Protein AF-A0A3N8HCD7-F1 (afdb_monomer_lite)

pLDDT: mean 92.3, std 6.22, range [58.16, 97.44]

Structure (mmCIF, N/CA/C/O backbone):
data_AF-A0A3N8HCD7-F1
#
_entry.id   AF-A0A3N8HCD7-F1
#
loop_
_atom_site.group_PDB
_atom_site.id
_atom_site.type_symbol
_atom_site.label_atom_id
_atom_site.label_alt_id
_atom_site.label_comp_id
_atom_site.label_asym_id
_atom_site.label_entity_id
_atom_site.label_seq_id
_atom_site.pdbx_PDB_ins_code
_atom_site.Cartn_x
_atom_site.Cartn_y
_atom_site.Cartn_z
_atom_site.occupancy
_atom_site.B_iso_or_equiv
_atom_site.auth_seq_id
_atom_site.auth_comp_id
_atom_site.auth_asym_id
_atom_site.auth_atom_id
_atom_site.pdbx_PDB_model_num
ATOM 1 N N . MET A 1 1 ? -9.282 0.370 -5.313 1.00 87.81 1 MET A N 1
ATOM 2 C CA . MET A 1 1 ? -8.509 1.129 -6.329 1.00 87.81 1 MET A CA 1
ATOM 3 C C . MET A 1 1 ? -7.403 0.245 -6.887 1.00 87.81 1 MET A C 1
ATOM 5 O O . MET A 1 1 ? -6.666 -0.337 -6.108 1.00 87.81 1 MET A O 1
ATOM 9 N N . ASN A 1 2 ? -7.287 0.133 -8.211 1.00 94.38 2 ASN A N 1
ATOM 10 C CA . ASN A 1 2 ? -6.217 -0.638 -8.859 1.00 94.38 2 ASN A CA 1
ATOM 11 C C . ASN A 1 2 ? -4.933 0.205 -8.962 1.00 94.38 2 ASN A C 1
ATOM 13 O O . ASN A 1 2 ? -5.025 1.383 -9.307 1.00 94.38 2 ASN A O 1
ATOM 17 N N . ILE A 1 3 ? -3.771 -0.389 -8.689 1.00 94.62 3 ILE A N 1
ATOM 18 C CA . ILE A 1 3 ? -2.458 0.264 -8.733 1.00 94.62 3 ILE A CA 1
ATOM 19 C C . ILE A 1 3 ? -1.613 -0.442 -9.793 1.00 94.62 3 ILE A C 1
ATOM 21 O O . ILE A 1 3 ? -1.190 -1.582 -9.613 1.00 94.62 3 ILE A O 1
ATOM 25 N N . LYS A 1 4 ? -1.377 0.231 -10.924 1.00 93.25 4 LYS A N 1
ATOM 26 C CA . LYS A 1 4 ? -0.562 -0.308 -12.027 1.00 93.25 4 LYS A CA 1
ATOM 27 C C . LYS A 1 4 ? 0.777 0.396 -12.146 1.00 93.25 4 LYS A C 1
ATOM 29 O O . LYS A 1 4 ? 1.772 -0.226 -12.510 1.00 93.25 4 LYS A O 1
ATOM 34 N N . HIS A 1 5 ? 0.795 1.691 -11.859 1.00 95.38 5 HIS A N 1
ATOM 35 C CA . HIS A 1 5 ? 1.976 2.531 -11.955 1.00 95.38 5 HIS A CA 1
ATOM 36 C C . HIS A 1 5 ? 2.230 3.263 -10.639 1.00 95.38 5 HIS A C 1
ATOM 38 O O . HIS A 1 5 ? 1.331 3.453 -9.823 1.00 95.38 5 HIS A O 1
ATOM 44 N N . VAL A 1 6 ? 3.462 3.743 -10.455 1.00 96.12 6 VAL A N 1
ATOM 45 C CA . VAL A 1 6 ? 3.856 4.522 -9.267 1.00 96.12 6 VAL A CA 1
ATOM 46 C C . VAL A 1 6 ? 2.964 5.745 -9.052 1.00 96.12 6 VAL A C 1
ATOM 48 O O . VAL A 1 6 ? 2.694 6.117 -7.914 1.00 96.12 6 VAL A O 1
ATOM 51 N N . PHE A 1 7 ? 2.469 6.347 -10.134 1.00 96.12 7 PHE A N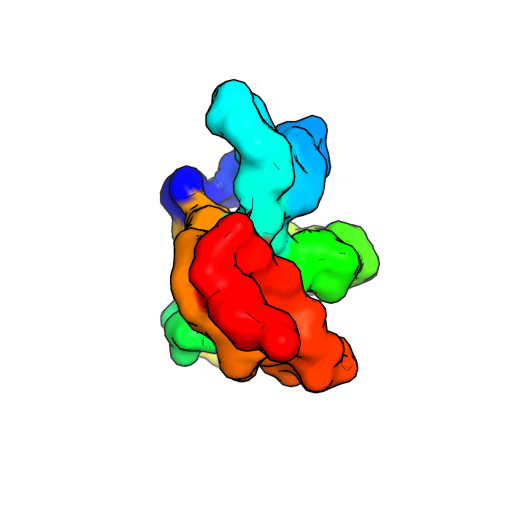 1
ATOM 52 C CA . PHE A 1 7 ? 1.507 7.443 -10.057 1.00 96.12 7 PHE A CA 1
ATOM 53 C C . PHE A 1 7 ? 0.229 7.049 -9.300 1.00 96.12 7 PHE A C 1
ATOM 55 O O . PHE A 1 7 ? -0.237 7.816 -8.461 1.00 96.12 7 PHE A O 1
ATOM 62 N N . ASP A 1 8 ? -0.297 5.844 -9.537 1.00 96.50 8 ASP A N 1
ATOM 63 C CA . ASP A 1 8 ? -1.495 5.350 -8.853 1.00 96.50 8 ASP A CA 1
ATOM 64 C C . ASP A 1 8 ? -1.228 5.155 -7.358 1.00 96.50 8 ASP A C 1
ATOM 66 O O . ASP A 1 8 ? -2.051 5.536 -6.528 1.00 96.50 8 ASP A O 1
ATOM 70 N N . PHE A 1 9 ? -0.056 4.611 -7.013 1.00 96.31 9 PHE A N 1
ATOM 71 C CA . PHE A 1 9 ? 0.354 4.424 -5.622 1.00 96.31 9 PHE A CA 1
ATOM 72 C C . PHE A 1 9 ? 0.525 5.758 -4.888 1.00 96.31 9 PHE A C 1
ATOM 74 O O . PHE A 1 9 ? 0.014 5.923 -3.786 1.00 96.31 9 PHE A O 1
ATOM 81 N N . ASN A 1 10 ? 1.181 6.741 -5.509 1.00 96.06 10 ASN A N 1
ATOM 82 C CA . ASN A 1 10 ? 1.318 8.069 -4.911 1.00 96.06 10 ASN A CA 1
ATOM 83 C C . ASN A 1 10 ? -0.051 8.734 -4.714 1.00 96.06 10 ASN A C 1
ATOM 85 O O . ASN A 1 10 ? -0.315 9.260 -3.640 1.00 96.06 10 ASN A O 1
ATOM 89 N N . LYS A 1 11 ? -0.958 8.623 -5.692 1.00 95.12 11 LYS A N 1
ATOM 90 C CA . LYS A 1 11 ? -2.327 9.130 -5.552 1.00 95.12 11 LYS A CA 1
ATOM 91 C C . LYS A 1 11 ? -3.083 8.447 -4.406 1.00 95.12 11 LYS A C 1
ATOM 93 O O . LYS A 1 11 ? -3.831 9.104 -3.689 1.00 95.12 11 LYS A O 1
ATOM 98 N N . ALA A 1 12 ? -2.887 7.142 -4.226 1.00 94.25 12 ALA A N 1
ATOM 99 C CA . ALA A 1 12 ? -3.462 6.409 -3.104 1.00 94.25 12 ALA A CA 1
ATOM 100 C C . ALA A 1 12 ? -2.912 6.908 -1.754 1.00 94.25 12 ALA A C 1
ATOM 102 O O . ALA A 1 12 ? -3.685 7.106 -0.821 1.00 94.25 12 ALA A O 1
ATOM 103 N N . LEU A 1 13 ? -1.607 7.188 -1.662 1.00 94.31 13 LEU A N 1
ATOM 104 C CA . LEU A 1 13 ? -1.012 7.798 -0.467 1.00 94.31 13 LEU A CA 1
ATOM 105 C C . LEU A 1 13 ? -1.539 9.218 -0.203 1.00 94.31 13 LEU A C 1
ATOM 107 O O . LEU A 1 13 ? -1.747 9.581 0.953 1.00 94.31 13 LEU A O 1
ATOM 111 N N . ASP A 1 14 ? -1.786 10.007 -1.248 1.00 93.25 14 ASP A N 1
ATOM 112 C CA . ASP A 1 14 ? -2.315 11.369 -1.113 1.00 93.25 14 ASP A CA 1
ATOM 113 C C . ASP A 1 14 ? -3.772 11.389 -0.622 1.00 93.25 14 ASP A C 1
ATOM 115 O O . ASP A 1 14 ? -4.168 12.307 0.095 1.00 93.25 14 ASP A O 1
ATOM 119 N N . HIS A 1 15 ? -4.573 10.373 -0.968 1.00 90.06 15 HIS A N 1
ATOM 120 C CA . HIS A 1 15 ? -5.936 10.220 -0.444 1.00 90.06 15 HIS A CA 1
ATOM 121 C C . HIS A 1 15 ? -5.966 9.919 1.063 1.00 90.06 15 HIS A C 1
ATOM 123 O O . HIS A 1 15 ? -6.960 10.214 1.725 1.00 90.06 15 HIS A O 1
ATOM 129 N N . GLY A 1 16 ? -4.878 9.376 1.610 1.00 91.19 16 GLY A N 1
ATOM 130 C CA . GLY A 1 16 ? -4.762 9.051 3.024 1.00 91.19 16 GLY A CA 1
ATOM 131 C C . GLY A 1 16 ? -5.314 7.668 3.402 1.00 91.19 16 GLY A C 1
ATOM 132 O O . GLY A 1 16 ? -5.788 6.916 2.550 1.00 91.19 16 GLY A O 1
ATOM 133 N N . PRO A 1 17 ? -5.235 7.316 4.699 1.00 92.00 17 PRO A N 1
ATOM 134 C CA . PRO A 1 17 ? -5.608 5.994 5.209 1.00 92.00 17 PRO A CA 1
ATOM 135 C C . PRO A 1 17 ? -7.119 5.744 5.274 1.00 92.00 17 PRO A C 1
ATOM 137 O O . PRO A 1 17 ? -7.520 4.623 5.568 1.00 92.00 17 PRO A O 1
ATOM 140 N N . TYR A 1 18 ? -7.948 6.757 5.014 1.00 91.06 18 TYR A N 1
ATOM 141 C CA . TYR A 1 18 ? -9.400 6.669 5.124 1.00 91.06 18 TYR A CA 1
ATOM 142 C C . TYR A 1 18 ? -10.075 7.106 3.827 1.00 91.06 18 TYR A C 1
ATOM 144 O O . TYR A 1 18 ? -9.616 8.023 3.146 1.00 91.06 18 TYR A O 1
ATOM 152 N N . THR A 1 19 ? -11.190 6.468 3.484 1.00 88.69 19 THR A N 1
ATOM 153 C CA . THR A 1 19 ? -11.952 6.807 2.276 1.00 88.69 19 THR A CA 1
ATOM 154 C C . THR A 1 19 ? -12.759 8.095 2.396 1.00 88.69 19 THR A C 1
ATOM 156 O O . THR A 1 19 ? -13.187 8.509 3.472 1.00 88.69 19 THR A O 1
ATOM 159 N N . TRP A 1 20 ? -13.049 8.701 1.244 1.00 77.62 20 TRP A N 1
ATOM 160 C CA . TRP A 1 20 ? -14.012 9.789 1.117 1.00 77.62 20 TRP A CA 1
ATOM 161 C C . TRP A 1 20 ? -15.044 9.471 0.023 1.00 77.62 20 TRP A C 1
ATOM 163 O O . TRP A 1 20 ? -14.631 9.144 -1.094 1.00 77.62 20 TRP A O 1
ATOM 173 N N . PRO A 1 21 ? -16.360 9.620 0.282 1.00 80.50 21 PRO A N 1
ATOM 174 C CA . PRO A 1 21 ? -17.008 9.914 1.568 1.00 80.50 21 PRO A CA 1
ATOM 175 C C . PRO A 1 21 ? -17.107 8.667 2.471 1.00 80.50 21 PRO A C 1
ATOM 177 O O . PRO A 1 21 ? -17.246 7.558 1.968 1.00 80.50 21 PRO A O 1
ATOM 180 N N . GLY A 1 22 ? -17.081 8.853 3.796 1.00 79.12 22 GLY A N 1
ATOM 181 C CA . GLY A 1 22 ? -17.372 7.788 4.772 1.00 79.12 22 GLY A CA 1
ATOM 182 C C . GLY A 1 22 ? -16.281 7.520 5.811 1.00 79.12 22 GLY A C 1
ATOM 183 O O . GLY A 1 22 ? -16.600 7.070 6.902 1.00 79.12 22 GLY A O 1
ATOM 184 N N . GLY A 1 23 ? -15.021 7.860 5.529 1.00 86.44 23 GLY A N 1
ATOM 185 C CA . GLY A 1 23 ? -13.930 7.737 6.500 1.00 86.44 23 GLY A CA 1
ATOM 186 C C . GLY A 1 23 ? -13.518 6.296 6.812 1.00 86.44 23 GLY A C 1
ATOM 187 O O . GLY A 1 23 ? -12.929 6.058 7.858 1.00 86.44 23 GLY A O 1
ATOM 188 N N . TYR A 1 24 ? -13.823 5.333 5.939 1.00 90.38 24 TYR A N 1
ATOM 189 C CA . TYR A 1 24 ? -13.546 3.918 6.204 1.00 90.38 24 TYR A CA 1
ATOM 190 C C . TYR A 1 24 ? -12.058 3.576 6.063 1.00 90.38 24 TYR A C 1
ATOM 192 O O . TYR A 1 24 ? -11.437 4.099 5.129 1.00 90.38 24 TYR A O 1
ATOM 200 N N . PRO A 1 25 ? -11.504 2.701 6.925 1.00 92.50 25 PRO A N 1
ATOM 201 C CA . PRO A 1 25 ? -10.090 2.336 6.918 1.00 92.50 25 PRO A CA 1
ATOM 202 C C . PRO A 1 25 ? -9.686 1.585 5.643 1.00 92.50 25 PRO A C 1
ATOM 204 O O . PRO A 1 25 ? -10.335 0.625 5.218 1.00 92.50 25 PRO A O 1
ATOM 207 N N . CYS A 1 26 ? -8.586 2.031 5.039 1.00 94.19 26 CYS A N 1
ATOM 208 C CA . CYS A 1 26 ? -8.003 1.456 3.832 1.00 94.19 26 CYS A CA 1
ATOM 209 C C . CYS A 1 26 ? -6.761 0.616 4.137 1.00 94.19 26 CYS A C 1
ATOM 211 O O . CYS A 1 26 ? -5.957 0.936 5.017 1.00 94.19 26 CYS A O 1
ATOM 213 N N . TYR A 1 27 ? -6.532 -0.388 3.299 1.00 95.62 27 TYR A N 1
ATOM 214 C CA . TYR A 1 27 ? -5.313 -1.186 3.274 1.00 95.62 27 TYR A CA 1
ATOM 215 C C . TYR A 1 27 ? -4.834 -1.411 1.839 1.00 95.62 27 TYR A C 1
ATOM 217 O O . TYR A 1 27 ? -5.556 -1.167 0.869 1.00 95.62 27 TYR A O 1
ATOM 225 N N . PHE A 1 28 ? -3.594 -1.864 1.697 1.00 96.94 28 PHE A N 1
ATOM 226 C CA . PHE A 1 28 ? -2.996 -2.216 0.416 1.00 96.94 28 PHE A CA 1
ATOM 227 C C . PHE A 1 28 ? -2.899 -3.730 0.258 1.00 96.94 28 PHE A C 1
ATOM 229 O O . PHE A 1 28 ? -2.676 -4.454 1.225 1.00 96.94 28 PHE A O 1
ATOM 236 N N . ILE A 1 29 ? -3.035 -4.190 -0.982 1.00 96.56 29 ILE A N 1
ATOM 237 C CA . ILE A 1 29 ? -2.890 -5.591 -1.377 1.00 96.56 29 ILE A CA 1
ATOM 238 C C . ILE A 1 29 ? -1.629 -5.711 -2.222 1.00 96.56 29 ILE A C 1
ATOM 240 O O . ILE A 1 29 ? -1.463 -4.981 -3.209 1.00 96.56 29 ILE A O 1
ATOM 244 N N . THR A 1 30 ? -0.752 -6.632 -1.851 1.00 95.81 30 THR A N 1
ATOM 245 C CA . THR A 1 30 ? 0.487 -6.938 -2.571 1.00 95.81 30 THR A CA 1
ATOM 246 C C . THR A 1 30 ? 0.273 -8.048 -3.605 1.00 95.81 30 THR A C 1
ATOM 248 O O . THR A 1 30 ? -0.759 -8.719 -3.649 1.00 95.81 30 THR A O 1
ATOM 251 N N . SER A 1 31 ? 1.219 -8.213 -4.533 1.00 95.00 31 SER A N 1
ATOM 252 C CA . SER A 1 31 ? 1.090 -9.150 -5.658 1.00 95.00 31 SER A CA 1
ATOM 253 C C . SER A 1 31 ? 1.084 -10.626 -5.256 1.00 95.00 31 SER A C 1
ATOM 255 O O . SER A 1 31 ? 0.696 -11.468 -6.059 1.00 95.00 31 SER A O 1
ATOM 257 N N . ASP A 1 32 ? 1.543 -10.925 -4.046 1.00 93.12 32 ASP A N 1
ATOM 258 C CA . ASP A 1 32 ? 1.511 -12.229 -3.379 1.00 93.12 32 ASP A CA 1
ATOM 259 C C . ASP A 1 32 ? 0.230 -12.450 -2.552 1.00 93.12 32 ASP A C 1
ATOM 261 O O . ASP A 1 32 ? 0.139 -13.437 -1.831 1.00 93.12 32 ASP A O 1
ATOM 265 N N . CYS A 1 33 ? -0.778 -11.583 -2.714 1.00 91.75 33 CYS A N 1
ATOM 266 C CA . CYS A 1 33 ? -2.072 -11.636 -2.023 1.00 91.75 33 CYS A CA 1
ATOM 267 C C . CYS A 1 33 ? -2.016 -11.346 -0.515 1.00 91.75 33 CYS A C 1
ATOM 269 O O . CYS A 1 33 ? -2.994 -11.609 0.181 1.00 91.75 33 CYS A O 1
ATOM 271 N N . GLU A 1 34 ? -0.925 -10.755 -0.030 1.00 94.81 34 GLU A N 1
ATOM 272 C CA . GLU A 1 34 ? -0.794 -10.314 1.357 1.00 94.81 34 GLU A CA 1
ATOM 273 C C . GLU A 1 34 ? -1.361 -8.898 1.572 1.00 94.81 34 GLU A C 1
ATOM 275 O O . GLU A 1 34 ? -1.605 -8.124 0.634 1.00 94.81 34 GLU A O 1
ATOM 280 N N . THR A 1 35 ? -1.591 -8.556 2.841 1.00 95.44 35 THR A N 1
ATOM 281 C CA . THR A 1 35 ? -2.164 -7.275 3.270 1.00 95.44 35 THR A CA 1
ATOM 282 C C . THR A 1 35 ? -1.119 -6.373 3.913 1.00 95.44 35 THR A C 1
ATOM 284 O O . THR A 1 35 ? -0.384 -6.765 4.820 1.00 95.44 35 THR A O 1
ATOM 287 N N . LEU A 1 36 ? -1.080 -5.114 3.483 1.00 96.12 36 LEU A N 1
ATOM 288 C CA . LEU A 1 36 ? -0.146 -4.107 3.972 1.00 96.12 36 LEU A CA 1
ATOM 289 C C . LEU A 1 36 ? -0.915 -2.900 4.518 1.00 96.12 36 LEU A C 1
ATOM 291 O O . LEU A 1 36 ? -1.767 -2.325 3.838 1.00 96.12 36 LEU A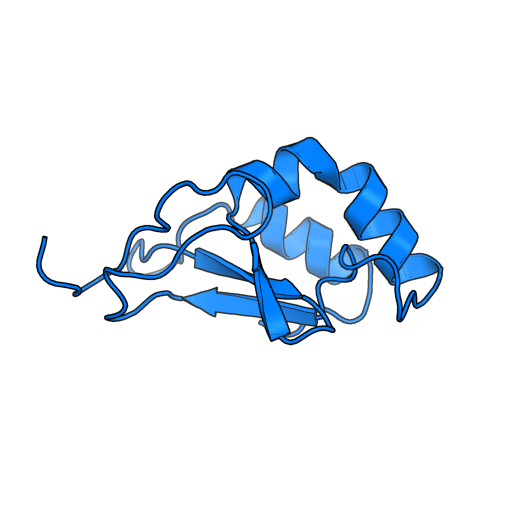 O 1
ATOM 295 N N . SER A 1 37 ? -0.605 -2.492 5.749 1.00 95.62 37 SER A N 1
ATOM 296 C CA . SER A 1 37 ? -1.217 -1.303 6.345 1.00 95.62 37 SER A CA 1
ATOM 297 C C . SER A 1 37 ? -0.749 -0.022 5.655 1.00 95.62 37 SER A C 1
ATOM 299 O O . SER A 1 37 ? 0.348 0.050 5.092 1.00 95.62 37 SER A O 1
ATOM 301 N N . PHE A 1 38 ? -1.565 1.028 5.748 1.00 94.75 38 PHE A N 1
ATOM 302 C CA . PHE A 1 38 ? -1.218 2.333 5.190 1.00 94.75 38 PHE A CA 1
ATOM 303 C C . PHE A 1 38 ? 0.070 2.917 5.797 1.00 94.75 38 PHE A C 1
ATOM 305 O O . PHE A 1 38 ? 0.890 3.487 5.081 1.00 94.75 38 PHE A O 1
ATOM 312 N N . GLU A 1 39 ? 0.274 2.739 7.107 1.00 94.31 39 GLU A N 1
ATOM 313 C CA . GLU A 1 39 ? 1.500 3.140 7.812 1.00 94.31 39 GLU A CA 1
ATOM 314 C C . GLU A 1 39 ? 2.730 2.454 7.198 1.00 94.31 39 GLU A C 1
ATOM 316 O O . GLU A 1 39 ? 3.642 3.135 6.727 1.00 94.31 39 GLU A O 1
ATOM 321 N N . ALA A 1 40 ? 2.705 1.121 7.086 1.00 95.94 40 ALA A N 1
ATOM 322 C CA . ALA A 1 40 ? 3.821 0.349 6.546 1.00 95.94 40 ALA A CA 1
ATOM 323 C C . ALA A 1 40 ? 4.108 0.693 5.077 1.00 95.94 40 ALA A C 1
ATOM 325 O O . ALA A 1 40 ? 5.271 0.809 4.684 1.00 95.94 40 ALA A O 1
ATOM 326 N N . ALA A 1 41 ? 3.064 0.903 4.269 1.00 95.88 41 ALA A N 1
ATOM 327 C CA . ALA A 1 41 ? 3.205 1.316 2.876 1.00 95.88 41 ALA A CA 1
ATOM 328 C C . ALA A 1 41 ? 3.831 2.713 2.741 1.00 95.88 41 ALA A C 1
ATOM 330 O O . ALA A 1 41 ? 4.630 2.947 1.834 1.00 95.88 41 ALA A O 1
ATOM 331 N N . LYS A 1 42 ? 3.492 3.644 3.641 1.00 95.69 42 LYS A N 1
ATOM 332 C CA . LYS A 1 42 ? 4.036 5.007 3.646 1.00 95.69 42 LYS A CA 1
ATOM 333 C C . LYS A 1 42 ? 5.493 5.041 4.105 1.00 95.69 42 LYS A C 1
ATOM 335 O O . LYS A 1 42 ? 6.306 5.710 3.470 1.00 95.69 42 LYS A O 1
ATOM 340 N N . GLU A 1 43 ? 5.827 4.319 5.171 1.00 96.75 43 GLU A N 1
ATOM 341 C CA . GLU A 1 43 ? 7.198 4.213 5.689 1.00 96.75 43 GLU A CA 1
ATOM 342 C C . GLU A 1 43 ? 8.140 3.566 4.669 1.00 96.75 43 GLU A C 1
ATOM 344 O O . GLU A 1 43 ? 9.253 4.042 4.451 1.00 96.75 43 GLU A O 1
ATOM 349 N N . ASN A 1 44 ? 7.657 2.537 3.968 1.00 96.75 44 ASN A N 1
ATOM 350 C CA . ASN A 1 44 ? 8.421 1.786 2.973 1.00 96.75 44 ASN A CA 1
ATOM 351 C C . ASN A 1 44 ? 8.108 2.213 1.530 1.00 96.75 44 ASN A C 1
ATOM 353 O O . ASN A 1 44 ? 8.327 1.452 0.585 1.00 96.75 44 ASN A O 1
ATOM 357 N N . ALA A 1 45 ? 7.622 3.441 1.327 1.00 96.75 45 ALA A N 1
ATOM 358 C CA . ALA A 1 45 ? 7.156 3.897 0.018 1.00 96.75 45 ALA A CA 1
ATOM 359 C C . ALA A 1 45 ? 8.241 3.828 -1.071 1.00 96.75 45 ALA A C 1
ATOM 361 O O . ALA A 1 45 ? 7.914 3.650 -2.240 1.00 96.75 45 ALA A O 1
ATOM 362 N N . GLY A 1 46 ? 9.526 3.953 -0.717 1.00 96.81 46 GLY A N 1
ATOM 363 C CA . GLY A 1 46 ? 10.636 3.737 -1.654 1.00 96.81 46 GLY A CA 1
ATOM 364 C C . GLY A 1 46 ? 10.648 2.318 -2.231 1.00 96.81 46 GLY A C 1
ATOM 365 O O . GLY A 1 46 ? 10.591 2.157 -3.445 1.00 96.81 46 GLY A O 1
ATOM 366 N N . LEU A 1 47 ? 10.602 1.303 -1.362 1.00 96.88 47 LEU A N 1
ATOM 367 C CA . LEU A 1 47 ? 10.613 -0.112 -1.752 1.00 96.88 47 LEU A CA 1
ATOM 368 C C . LEU A 1 47 ? 9.391 -0.484 -2.595 1.00 96.88 47 LEU A C 1
ATOM 370 O O . LEU A 1 47 ? 9.518 -1.171 -3.605 1.00 96.88 47 LEU A O 1
ATOM 374 N N . VAL A 1 48 ? 8.212 0.019 -2.218 1.00 97.00 48 VAL A N 1
ATOM 375 C CA . VAL A 1 48 ? 6.973 -0.209 -2.978 1.00 97.00 48 VAL A CA 1
ATOM 376 C C . VAL A 1 48 ? 7.068 0.407 -4.375 1.00 97.00 48 VAL A C 1
ATOM 378 O O . VAL A 1 48 ? 6.706 -0.234 -5.362 1.00 97.00 48 VAL A O 1
ATOM 381 N N . ARG A 1 49 ? 7.584 1.639 -4.491 1.00 97.44 49 ARG A N 1
ATOM 382 C CA . ARG A 1 49 ? 7.767 2.295 -5.795 1.00 97.44 49 ARG A CA 1
ATOM 383 C C . ARG A 1 49 ? 8.745 1.527 -6.671 1.00 97.44 49 ARG A C 1
ATOM 385 O O . ARG A 1 49 ? 8.421 1.272 -7.829 1.00 97.44 49 ARG A O 1
ATOM 392 N N . ASP A 1 50 ? 9.886 1.133 -6.118 1.00 97.31 50 ASP A N 1
ATOM 393 C CA . ASP A 1 50 ? 10.900 0.370 -6.843 1.00 97.31 50 ASP A CA 1
ATOM 394 C C . ASP A 1 50 ? 10.335 -0.974 -7.320 1.00 97.31 50 ASP A C 1
ATOM 396 O O . ASP A 1 50 ? 10.494 -1.325 -8.489 1.00 97.31 50 ASP A O 1
ATOM 400 N N . ALA A 1 51 ? 9.575 -1.674 -6.473 1.00 96.94 51 ALA A N 1
ATOM 401 C CA . ALA A 1 51 ? 8.910 -2.927 -6.826 1.00 96.94 51 ALA A CA 1
ATOM 402 C C . ALA A 1 51 ? 7.862 -2.756 -7.944 1.00 96.94 51 ALA A C 1
ATOM 404 O O . ALA A 1 51 ? 7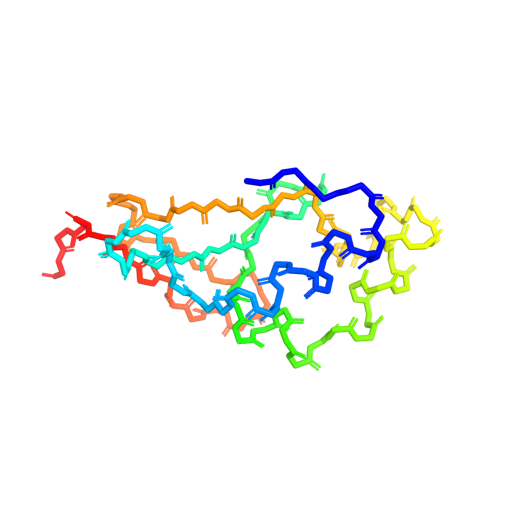.777 -3.590 -8.850 1.00 96.94 51 ALA A O 1
ATOM 405 N N . ILE A 1 52 ? 7.087 -1.664 -7.934 1.00 96.06 52 ILE A N 1
ATOM 406 C CA . ILE A 1 52 ? 6.135 -1.344 -9.011 1.00 96.06 52 ILE A CA 1
ATOM 407 C C . ILE A 1 52 ? 6.880 -1.039 -10.321 1.00 96.06 52 ILE A C 1
ATOM 409 O O . ILE A 1 52 ? 6.498 -1.569 -11.365 1.00 96.06 52 ILE A O 1
ATOM 413 N N . ILE A 1 53 ? 7.947 -0.228 -10.285 1.00 96.38 53 ILE A N 1
ATOM 414 C CA . ILE A 1 53 ? 8.749 0.142 -11.470 1.00 96.38 53 ILE A CA 1
ATOM 415 C C . ILE A 1 53 ? 9.421 -1.088 -12.078 1.00 96.38 53 ILE A C 1
ATOM 417 O O . ILE A 1 53 ? 9.339 -1.306 -13.286 1.00 96.38 53 ILE A O 1
ATOM 421 N N . ALA A 1 54 ? 10.069 -1.897 -11.240 1.00 95.88 54 ALA A N 1
ATOM 422 C CA . ALA A 1 54 ? 10.767 -3.106 -11.657 1.00 95.88 54 ALA A CA 1
ATOM 423 C C . ALA A 1 54 ? 9.811 -4.237 -12.061 1.00 95.88 54 ALA A C 1
ATOM 425 O O . ALA A 1 54 ? 10.261 -5.266 -12.567 1.00 95.88 54 ALA A O 1
ATOM 426 N N . ASN A 1 55 ? 8.500 -4.056 -11.854 1.00 92.50 55 ASN A N 1
ATOM 427 C CA . ASN A 1 55 ? 7.492 -5.095 -12.022 1.00 92.50 55 ASN A CA 1
ATOM 428 C C . ASN A 1 55 ? 7.866 -6.370 -11.244 1.00 92.50 55 ASN A C 1
ATOM 430 O O . ASN A 1 55 ? 7.742 -7.485 -11.759 1.00 92.50 55 ASN A O 1
ATOM 434 N N . ASP A 1 56 ? 8.345 -6.181 -10.014 1.00 92.31 56 ASP A N 1
ATOM 435 C CA . ASP A 1 56 ? 8.845 -7.246 -9.154 1.00 92.31 56 ASP A CA 1
ATOM 436 C C . ASP A 1 56 ? 7.745 -8.275 -8.853 1.00 92.31 56 ASP A C 1
ATOM 438 O O . ASP A 1 56 ? 6.582 -7.937 -8.643 1.00 92.31 56 ASP A O 1
ATOM 442 N N . LYS A 1 57 ? 8.110 -9.555 -8.878 1.00 88.19 57 LYS A N 1
ATOM 443 C CA . LYS A 1 57 ? 7.200 -10.68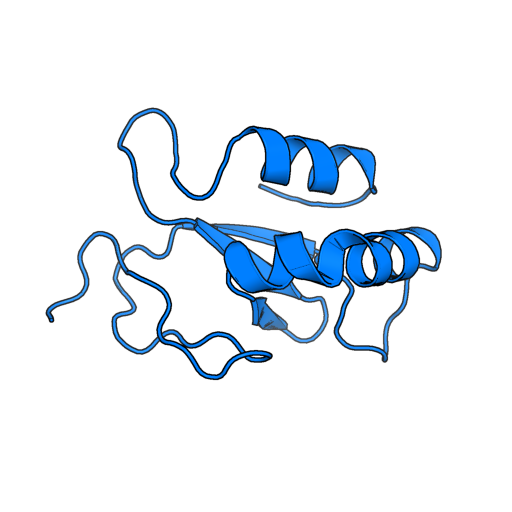6 -8.654 1.00 88.19 57 LYS A CA 1
ATOM 444 C C . LYS A 1 57 ? 7.543 -11.485 -7.401 1.00 88.19 57 LYS A C 1
ATOM 446 O O . LYS A 1 57 ? 6.822 -12.428 -7.091 1.00 88.19 57 LYS A O 1
ATOM 451 N N . HIS A 1 58 ? 8.649 -11.165 -6.730 1.00 88.25 58 HIS A N 1
ATOM 452 C CA . HIS A 1 58 ? 9.228 -12.032 -5.706 1.00 88.25 58 HIS A CA 1
ATOM 453 C C . HIS A 1 58 ? 9.606 -11.305 -4.415 1.00 88.25 58 HIS A C 1
ATOM 455 O O . HIS A 1 58 ? 9.719 -11.961 -3.387 1.00 88.25 58 HIS A O 1
ATOM 461 N N . GLY A 1 59 ? 9.791 -9.983 -4.430 1.00 87.81 59 GLY A N 1
ATOM 462 C CA . GLY A 1 59 ? 10.194 -9.227 -3.242 1.00 87.81 59 GLY A CA 1
ATOM 463 C C . GLY A 1 59 ? 9.064 -8.846 -2.282 1.00 87.81 59 GLY A C 1
ATOM 464 O O . GLY A 1 59 ? 9.349 -8.217 -1.270 1.00 87.81 59 GLY A O 1
ATOM 465 N N . GLY A 1 60 ? 7.800 -9.173 -2.582 1.00 91.94 60 GLY A N 1
ATOM 466 C CA . GLY A 1 60 ? 6.644 -8.942 -1.693 1.00 91.94 60 GLY A CA 1
ATOM 467 C C . GLY A 1 60 ? 6.184 -7.481 -1.558 1.00 91.94 60 GLY A C 1
ATOM 468 O O . GLY A 1 60 ? 5.091 -7.211 -1.080 1.00 91.94 60 GLY A O 1
ATOM 469 N N . TRP A 1 61 ? 6.966 -6.510 -2.036 1.00 96.00 61 TRP A N 1
ATOM 470 C CA . TRP A 1 61 ? 6.640 -5.079 -1.914 1.00 96.00 61 TRP A CA 1
ATOM 471 C C . TRP A 1 61 ? 5.727 -4.535 -3.008 1.00 96.00 61 TRP A C 1
ATOM 473 O O . TRP A 1 61 ? 5.240 -3.405 -2.911 1.00 96.00 61 TRP A O 1
ATOM 483 N N . LYS A 1 62 ? 5.506 -5.297 -4.081 1.00 96.56 62 LYS A N 1
ATOM 484 C CA . LYS A 1 62 ? 4.711 -4.816 -5.205 1.00 96.56 62 LYS A CA 1
ATOM 485 C C . LYS A 1 62 ? 3.235 -4.773 -4.825 1.00 96.56 62 LYS A C 1
ATOM 487 O O . LYS A 1 62 ? 2.546 -5.788 -4.850 1.00 96.56 62 LYS A O 1
ATOM 492 N N . VAL A 1 63 ? 2.739 -3.573 -4.557 1.00 96.50 63 VAL A N 1
ATOM 493 C CA . VAL A 1 63 ? 1.315 -3.303 -4.345 1.00 96.50 63 VAL A CA 1
ATOM 494 C C . VAL A 1 63 ? 0.568 -3.319 -5.680 1.00 96.50 63 VAL A C 1
ATOM 496 O O . VAL A 1 63 ? 1.004 -2.703 -6.653 1.00 96.50 63 VAL A O 1
ATOM 499 N N . ILE A 1 64 ? -0.571 -4.012 -5.714 1.00 96.69 64 ILE A N 1
ATOM 500 C CA . ILE A 1 64 ? -1.445 -4.136 -6.892 1.00 96.69 64 ILE A CA 1
ATOM 501 C C . ILE A 1 64 ? -2.796 -3.439 -6.707 1.00 96.69 64 ILE A C 1
ATOM 503 O O . ILE A 1 64 ? -3.447 -3.084 -7.689 1.00 96.69 64 ILE A O 1
ATOM 507 N N . ALA A 1 65 ? -3.233 -3.217 -5.467 1.00 96.38 65 ALA A N 1
ATOM 508 C CA . ALA A 1 65 ? -4.497 -2.550 -5.185 1.00 96.38 65 ALA A CA 1
ATOM 509 C C . ALA A 1 65 ? -4.513 -1.903 -3.795 1.00 96.38 65 ALA A C 1
ATOM 511 O O . ALA A 1 65 ? -3.713 -2.234 -2.926 1.00 96.38 65 ALA A O 1
ATOM 512 N N . MET A 1 66 ? -5.454 -0.984 -3.604 1.00 95.44 66 MET A N 1
ATOM 513 C CA . MET A 1 66 ? -5.876 -0.455 -2.307 1.00 95.44 66 MET A CA 1
ATOM 514 C C . MET A 1 66 ? -7.361 -0.754 -2.133 1.00 95.44 66 MET A C 1
ATOM 516 O O . MET A 1 66 ? -8.132 -0.467 -3.054 1.00 95.44 66 MET A O 1
ATOM 520 N N . ASP A 1 67 ? -7.765 -1.292 -0.994 1.00 94.69 67 ASP A N 1
ATOM 521 C CA . ASP A 1 67 ? -9.161 -1.619 -0.703 1.00 94.69 67 ASP A CA 1
ATOM 522 C C . ASP A 1 67 ? -9.551 -1.207 0.721 1.00 94.69 67 ASP A C 1
ATOM 524 O O . ASP A 1 67 ? -8.719 -0.721 1.487 1.00 94.69 67 ASP A O 1
ATOM 528 N N . ILE A 1 68 ? -10.833 -1.338 1.039 1.00 93.75 68 ILE A N 1
ATOM 529 C CA . ILE A 1 68 ? -11.420 -0.973 2.327 1.00 93.75 68 ILE A CA 1
ATOM 530 C C . ILE A 1 68 ? -11.580 -2.236 3.156 1.00 93.75 68 ILE A C 1
ATOM 532 O O . ILE A 1 68 ? -12.149 -3.222 2.682 1.00 93.75 68 ILE A O 1
ATOM 536 N N . ASN A 1 69 ? -11.123 -2.201 4.405 1.00 93.38 69 ASN A N 1
ATOM 537 C CA . ASN A 1 69 ? -11.417 -3.285 5.328 1.00 93.38 69 ASN A CA 1
ATOM 538 C C . ASN A 1 69 ? -12.833 -3.089 5.884 1.00 93.38 69 ASN A C 1
ATOM 540 O O . ASN A 1 69 ? -13.047 -2.295 6.799 1.00 93.38 69 ASN A O 1
ATOM 544 N N . TRP A 1 70 ? -13.813 -3.773 5.295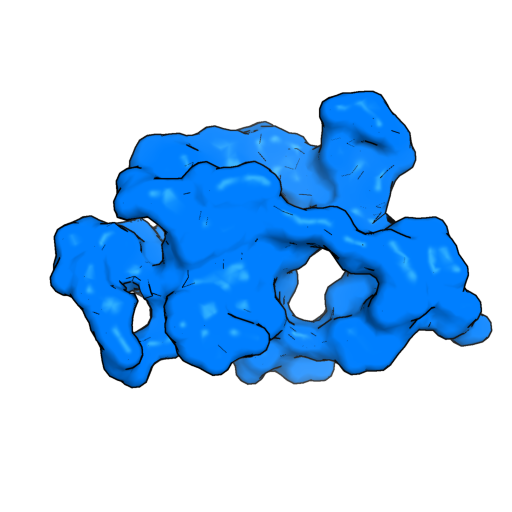 1.00 89.44 70 TRP A N 1
ATOM 545 C CA . TRP A 1 70 ? -15.211 -3.625 5.695 1.00 89.44 70 TRP A CA 1
ATOM 546 C C . TRP A 1 70 ? -15.519 -4.320 7.023 1.00 89.44 70 TRP A C 1
ATOM 548 O O . TRP A 1 70 ? -16.056 -3.679 7.915 1.00 89.44 70 TRP A O 1
ATOM 558 N N . GLU A 1 71 ? -15.172 -5.598 7.176 1.00 89.38 71 GLU A N 1
ATOM 559 C CA . GLU A 1 71 ? -15.661 -6.439 8.287 1.00 89.38 71 GLU A CA 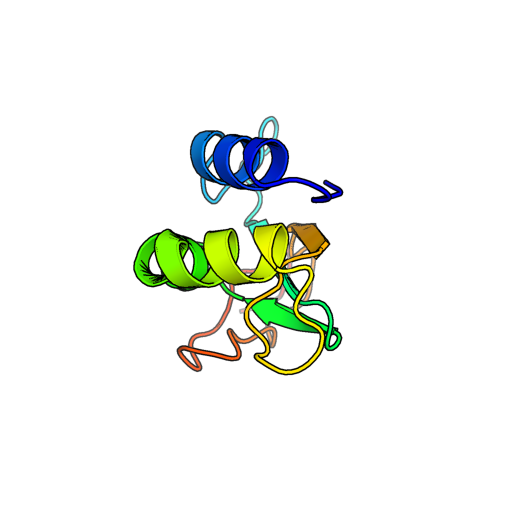1
ATOM 560 C C . GLU A 1 71 ? -14.563 -7.294 8.940 1.00 89.38 71 GLU A C 1
ATOM 562 O O . GLU A 1 71 ? -14.809 -7.944 9.955 1.00 89.38 71 GLU A O 1
ATOM 567 N N . ASP A 1 72 ? -13.348 -7.319 8.385 1.00 88.25 72 ASP A N 1
ATOM 568 C CA . ASP A 1 72 ? -12.311 -8.234 8.853 1.00 88.25 72 ASP A CA 1
ATOM 569 C C . ASP A 1 72 ? -11.560 -7.658 10.059 1.00 88.25 72 ASP A C 1
ATOM 571 O O . ASP A 1 72 ? -10.556 -6.954 9.932 1.00 88.25 72 ASP A O 1
ATOM 575 N N . ALA A 1 73 ? -12.045 -7.987 11.254 1.00 88.69 73 ALA A N 1
ATOM 576 C CA . ALA A 1 73 ? -11.402 -7.633 12.518 1.00 88.69 73 ALA A CA 1
ATOM 577 C C . ALA A 1 73 ? -10.054 -8.348 12.753 1.00 88.69 73 ALA A C 1
ATOM 579 O O . ALA A 1 73 ? -9.271 -7.916 13.599 1.00 88.69 73 ALA A O 1
ATOM 580 N N . ASN A 1 74 ? -9.758 -9.420 12.011 1.00 90.62 74 ASN A N 1
ATOM 581 C CA . ASN A 1 74 ? -8.529 -10.201 12.165 1.00 90.62 74 ASN A CA 1
ATOM 582 C C . ASN A 1 74 ? -7.470 -9.855 11.113 1.00 90.62 74 ASN A C 1
ATOM 584 O O . ASN A 1 74 ? -6.393 -10.457 11.115 1.00 90.62 74 ASN A O 1
ATOM 588 N N . MET A 1 75 ? -7.749 -8.896 10.227 1.00 92.69 75 MET A N 1
ATOM 589 C CA . MET A 1 75 ? -6.796 -8.477 9.213 1.00 92.69 75 MET A CA 1
ATOM 590 C C . MET A 1 75 ? -5.544 -7.902 9.877 1.00 92.69 75 MET A C 1
ATOM 592 O O . MET A 1 75 ? -5.614 -7.020 10.735 1.00 92.69 75 MET A O 1
ATOM 596 N N . VAL A 1 76 ? -4.377 -8.388 9.460 1.00 95.00 76 VAL A N 1
ATOM 597 C CA . VAL A 1 76 ? -3.077 -7.964 9.990 1.00 95.00 76 VAL A CA 1
ATOM 598 C C . VAL A 1 76 ? -2.158 -7.506 8.870 1.00 95.00 76 VAL A C 1
ATOM 600 O O . VAL A 1 76 ? -2.206 -7.990 7.743 1.00 95.00 76 VAL A O 1
ATOM 603 N N . CYS A 1 77 ? -1.297 -6.546 9.175 1.00 95.12 77 CYS A N 1
ATOM 604 C CA . CYS A 1 77 ? -0.252 -6.118 8.263 1.00 95.12 77 CYS A CA 1
ATOM 605 C C . CYS A 1 77 ? 0.867 -7.162 8.232 1.00 95.12 77 CYS A C 1
ATOM 607 O O . CYS A 1 77 ? 1.496 -7.410 9.260 1.00 95.12 77 CYS A O 1
ATOM 609 N N . VAL A 1 78 ? 1.177 -7.703 7.053 1.00 95.31 78 VAL A N 1
ATOM 610 C CA . VAL A 1 78 ? 2.235 -8.713 6.874 1.00 95.31 78 VAL A CA 1
ATOM 611 C C . VAL A 1 78 ? 3.615 -8.210 7.316 1.00 95.31 78 VAL A C 1
ATOM 613 O O . VAL A 1 78 ? 4.446 -8.981 7.787 1.00 95.31 78 VAL A O 1
ATOM 616 N N . HIS A 1 79 ? 3.862 -6.901 7.209 1.00 94.44 79 HIS A N 1
ATOM 617 C CA . HIS A 1 79 ? 5.155 -6.310 7.546 1.00 94.44 79 HIS A CA 1
ATOM 618 C C . HIS A 1 79 ? 5.309 -6.003 9.041 1.00 94.44 79 HIS A C 1
ATOM 620 O O . HIS A 1 79 ? 6.337 -6.318 9.634 1.00 94.44 79 HIS A O 1
ATOM 626 N N . SER A 1 80 ? 4.309 -5.358 9.650 1.00 93.81 80 SER A N 1
ATOM 627 C CA . SER A 1 80 ? 4.403 -4.890 11.039 1.00 93.81 80 SER A CA 1
ATOM 628 C C . SER A 1 80 ? 3.757 -5.832 12.055 1.00 93.81 80 SER A C 1
ATOM 630 O O . SER A 1 80 ? 3.955 -5.651 13.254 1.00 93.81 80 SER A O 1
ATOM 632 N N . GLY A 1 81 ? 2.946 -6.794 11.605 1.00 93.31 81 GLY A N 1
ATOM 633 C CA . GLY A 1 81 ? 2.146 -7.676 12.458 1.00 93.31 81 GLY A CA 1
ATOM 634 C C . GLY A 1 81 ? 1.010 -6.972 13.210 1.00 93.31 81 GLY A C 1
ATOM 635 O O . GLY A 1 81 ? 0.302 -7.612 13.983 1.00 93.31 81 GLY A O 1
ATOM 636 N N . LYS A 1 82 ? 0.825 -5.659 13.016 1.00 93.00 82 LYS A N 1
ATOM 637 C CA . LYS A 1 82 ? -0.256 -4.894 13.650 1.00 93.00 82 LYS A CA 1
ATOM 638 C C . LYS A 1 82 ? -1.593 -5.209 12.971 1.00 93.00 82 LYS A C 1
ATOM 640 O O . LYS A 1 82 ? -1.631 -5.394 11.754 1.00 93.00 82 LYS A O 1
ATOM 645 N N . SER A 1 83 ? -2.677 -5.204 13.745 1.00 92.50 83 SER A N 1
ATOM 646 C CA . SER A 1 83 ? -4.039 -5.282 13.204 1.00 92.50 83 SER A CA 1
ATOM 647 C C . SER A 1 83 ? -4.347 -4.065 12.323 1.00 92.50 83 SER A C 1
ATOM 649 O O . SER A 1 83 ? -3.882 -2.952 12.589 1.00 92.50 83 SER A O 1
ATOM 651 N N . ILE A 1 84 ? -5.091 -4.305 11.247 1.00 92.38 84 ILE A N 1
ATOM 652 C CA . ILE A 1 84 ? -5.640 -3.296 10.349 1.00 92.38 84 ILE A CA 1
ATOM 653 C C . ILE A 1 84 ? -7.096 -3.080 10.756 1.00 92.38 84 ILE A C 1
ATOM 655 O O . ILE A 1 84 ? -7.886 -4.019 10.764 1.00 92.38 84 ILE A O 1
ATOM 659 N N . GLU A 1 85 ? -7.443 -1.835 11.078 1.00 89.69 85 GLU A N 1
ATOM 660 C CA . GLU A 1 85 ? -8.794 -1.453 11.491 1.00 89.69 85 GLU A CA 1
ATOM 661 C C . GLU A 1 85 ? -9.840 -1.857 10.441 1.00 89.69 85 GLU A C 1
ATOM 663 O O . GLU A 1 85 ? -9.581 -1.777 9.238 1.00 89.69 85 GLU A O 1
ATOM 668 N N . SER A 1 86 ? -11.016 -2.286 10.900 1.00 90.38 86 SER A N 1
ATOM 669 C CA . SER A 1 86 ? -12.167 -2.613 10.056 1.00 90.38 86 SER A CA 1
ATOM 670 C C . SER A 1 86 ? -13.294 -1.608 10.288 1.00 90.38 86 SER A C 1
ATOM 672 O O . SER A 1 86 ? -13.456 -1.088 11.388 1.00 90.38 86 SER A O 1
ATOM 674 N N . ALA A 1 87 ? -14.078 -1.321 9.250 1.00 87.88 87 ALA A N 1
ATOM 675 C CA . ALA A 1 87 ? -15.191 -0.376 9.330 1.00 87.88 87 ALA A CA 1
ATOM 676 C C . ALA A 1 87 ? -16.339 -0.872 10.228 1.00 87.88 87 ALA A C 1
ATOM 678 O O . ALA A 1 87 ? -16.980 -0.077 10.912 1.00 87.88 87 ALA A O 1
ATOM 679 N N . TYR A 1 88 ? -16.615 -2.175 10.180 1.00 84.25 88 TYR A N 1
ATOM 680 C CA . TYR A 1 88 ? -17.754 -2.832 10.822 1.00 84.25 88 TYR A CA 1
ATOM 681 C C . TYR A 1 88 ? -17.377 -4.132 11.544 1.00 84.25 88 TYR A C 1
ATOM 683 O O . TYR A 1 88 ? -18.271 -4.846 11.992 1.00 84.25 88 TYR A O 1
ATOM 691 N N . GLY A 1 89 ? -16.090 -4.478 11.647 1.00 75.00 89 GLY A N 1
ATOM 692 C CA . GLY A 1 89 ? -15.688 -5.667 12.393 1.00 75.00 89 GLY A CA 1
ATOM 693 C C . GLY A 1 89 ? -15.903 -5.464 13.891 1.00 75.00 89 GLY A C 1
ATOM 694 O O . GLY A 1 89 ? -15.588 -4.408 14.441 1.00 75.00 89 GLY A O 1
ATOM 695 N N . GLU A 1 90 ? -16.462 -6.473 14.555 1.00 67.81 90 GLU A N 1
ATOM 696 C CA . GLU A 1 90 ? -16.648 -6.452 16.006 1.00 67.81 90 GLU A CA 1
ATOM 697 C C . GLU A 1 90 ? -15.273 -6.459 16.703 1.00 67.81 90 GLU A C 1
ATOM 699 O O . GLU A 1 90 ? -14.388 -7.235 16.335 1.00 67.81 90 GLU A O 1
ATOM 704 N N . HIS A 1 91 ? -15.079 -5.547 17.661 1.00 58.16 91 HIS A N 1
ATOM 705 C CA . HIS A 1 91 ? -13.866 -5.419 18.482 1.00 58.16 91 HIS A CA 1
ATOM 706 C C . HIS A 1 91 ? -13.985 -6.184 19.801 1.00 58.16 91 HIS A C 1
ATOM 708 O O . HIS A 1 91 ? -15.076 -6.132 20.416 1.00 58.16 91 HIS A O 1
#

Sequence (91 aa):
MNIKHVFDFNKALDHGPYTWPGGYPCYFITSDCETLSFEAAKENAGLVRDAIIANDKHGGWKVIAMDINWEDANMVCVHSGKSIESAYGEH

Radius of gyration: 12.44 Å; chains: 1; bounding box: 29×24×30 Å

Secondary structure (DSSP, 8-state):
-B--SHHHHHHHHHH-SB-TTT-PBEEEEETTS-EEEHHHHHHTHHHHHHHHHTT-SSSS--EEEEEE-SS-TT-B-TTT-PBPP-SS---

Foldseek 3Di:
DFDQALVSVVVVVVCPQADPPPGFGKWWAWLVRAIAHSVRCVVVVVVCNVCSVVVPDPPRSPTGDMDGQAADQPRAHPVPRHTGDHNHHDD